Protein AF-A0A090X9Y7-F1 (afdb_monomer_lite)

Structure (mmCIF, N/CA/C/O backbone):
data_AF-A0A090X9Y7-F1
#
_entry.id   AF-A0A090X9Y7-F1
#
loop_
_atom_site.group_PDB
_atom_site.id
_atom_site.type_symbol
_atom_site.label_atom_id
_atom_site.label_alt_id
_atom_site.label_comp_id
_atom_site.label_asym_id
_atom_site.label_entity_id
_atom_site.label_seq_id
_atom_site.pdbx_PDB_ins_code
_atom_site.Cartn_x
_atom_site.Cartn_y
_atom_site.Cartn_z
_atom_site.occupancy
_atom_site.B_iso_or_equiv
_atom_site.auth_seq_id
_atom_site.auth_comp_id
_atom_site.auth_asym_id
_atom_site.auth_atom_id
_atom_site.pdbx_PDB_model_num
ATOM 1 N N . ALA A 1 1 ? -24.636 -4.943 -3.223 1.00 42.34 1 ALA A N 1
ATOM 2 C CA . ALA A 1 1 ? -23.914 -4.926 -1.935 1.00 42.34 1 ALA A CA 1
ATOM 3 C C . ALA A 1 1 ? -24.303 -3.659 -1.182 1.00 42.34 1 ALA A C 1
ATOM 5 O O . ALA A 1 1 ? -24.151 -2.579 -1.742 1.00 42.34 1 ALA A O 1
ATOM 6 N N . ALA A 1 2 ? -24.884 -3.773 0.016 1.00 43.00 2 ALA A N 1
ATOM 7 C CA . ALA A 1 2 ? -25.174 -2.610 0.854 1.00 43.00 2 ALA A CA 1
ATOM 8 C C . ALA A 1 2 ? -23.846 -1.901 1.171 1.00 43.00 2 ALA A C 1
ATOM 10 O O . ALA A 1 2 ? -22.912 -2.525 1.668 1.00 43.00 2 ALA A O 1
ATOM 11 N N . GLY A 1 3 ? -23.743 -0.640 0.747 1.00 51.16 3 GLY A N 1
ATOM 12 C CA . GLY A 1 3 ? -22.491 0.100 0.630 1.00 51.16 3 GLY A CA 1
ATOM 13 C C . GLY A 1 3 ? -21.903 0.481 1.977 1.00 51.16 3 GLY A C 1
ATOM 14 O O . GLY A 1 3 ? -22.167 1.574 2.482 1.00 51.16 3 GLY A O 1
ATOM 15 N N . ASP A 1 4 ? -21.073 -0.396 2.533 1.00 67.19 4 ASP A N 1
ATOM 16 C CA . ASP A 1 4 ? -20.243 -0.023 3.661 1.00 67.19 4 ASP A CA 1
ATOM 17 C C . ASP A 1 4 ? -19.138 0.920 3.169 1.00 67.19 4 ASP A C 1
ATOM 19 O O . ASP A 1 4 ? -18.281 0.558 2.359 1.00 67.19 4 ASP A O 1
ATOM 23 N N . ARG A 1 5 ? -19.223 2.190 3.570 1.00 71.19 5 ARG A N 1
ATOM 24 C CA . ARG A 1 5 ? -18.314 3.220 3.064 1.00 71.19 5 ARG A CA 1
ATOM 25 C C . ARG A 1 5 ? -16.924 3.000 3.669 1.00 71.19 5 ARG A C 1
ATOM 27 O O . ARG A 1 5 ? -16.823 2.799 4.886 1.00 71.19 5 ARG A O 1
ATOM 34 N N . PRO A 1 6 ? -15.854 3.082 2.860 1.00 78.19 6 PRO A N 1
ATOM 35 C CA . PRO A 1 6 ? -14.500 2.996 3.381 1.00 78.19 6 PRO A CA 1
ATOM 36 C C . PRO A 1 6 ? -14.189 4.206 4.274 1.00 78.19 6 PRO A C 1
ATOM 38 O O . PRO A 1 6 ? -14.849 5.248 4.187 1.00 78.19 6 PRO A O 1
ATOM 41 N N . ALA A 1 7 ? -13.158 4.078 5.114 1.00 82.56 7 ALA A N 1
ATOM 42 C CA . ALA A 1 7 ? -12.692 5.155 5.987 1.00 82.56 7 ALA A CA 1
ATOM 43 C C . ALA A 1 7 ? -12.449 6.448 5.192 1.00 82.56 7 ALA A C 1
ATOM 45 O O . ALA A 1 7 ? -11.857 6.415 4.101 1.00 82.56 7 ALA A O 1
ATOM 46 N N . ARG A 1 8 ? -12.882 7.589 5.736 1.00 84.38 8 ARG A N 1
ATOM 47 C CA . ARG A 1 8 ? -12.623 8.886 5.105 1.00 84.38 8 ARG A CA 1
ATOM 48 C C . ARG A 1 8 ? -11.166 9.260 5.363 1.00 84.38 8 ARG A C 1
ATOM 50 O O . ARG A 1 8 ? -10.680 9.122 6.477 1.00 84.38 8 ARG A O 1
ATOM 57 N N . LEU A 1 9 ? -10.494 9.783 4.343 1.00 84.19 9 LEU A N 1
ATOM 58 C CA . LEU A 1 9 ? -9.159 10.341 4.524 1.00 84.19 9 LEU A CA 1
ATOM 59 C C . LEU A 1 9 ? -9.193 11.519 5.518 1.00 84.19 9 LEU A C 1
ATOM 61 O O . LEU A 1 9 ? -10.156 12.300 5.499 1.00 84.19 9 LEU A O 1
ATOM 65 N N . PRO A 1 10 ? -8.172 11.667 6.379 1.00 81.31 10 PRO A N 1
ATOM 66 C CA . PRO A 1 10 ? -8.014 12.848 7.221 1.00 81.31 10 PRO A CA 1
ATOM 67 C C . PRO A 1 10 ? -8.091 14.154 6.413 1.00 81.31 10 PRO A C 1
ATOM 69 O O . PRO A 1 10 ? -7.675 14.224 5.259 1.00 81.31 10 PRO A O 1
ATOM 72 N N . ARG A 1 11 ? -8.618 15.228 7.021 1.00 77.75 11 ARG A N 1
ATOM 73 C CA . ARG A 1 11 ? -8.831 16.514 6.321 1.00 77.75 11 ARG A CA 1
ATOM 74 C C . ARG A 1 11 ? -7.543 17.141 5.772 1.00 77.75 11 ARG A C 1
ATOM 76 O O . ARG A 1 11 ? -7.612 17.845 4.774 1.00 77.75 11 ARG A O 1
ATOM 83 N N . ASN A 1 12 ? -6.405 16.864 6.405 1.00 83.31 12 ASN A N 1
ATOM 84 C CA . ASN A 1 12 ? -5.102 17.439 6.057 1.00 83.31 12 ASN A CA 1
ATOM 85 C C . ASN A 1 12 ? -4.233 16.479 5.229 1.00 83.31 12 ASN A C 1
ATOM 87 O O . ASN A 1 12 ? -3.028 16.677 5.115 1.00 83.31 12 ASN A O 1
ATOM 91 N N . THR A 1 13 ? -4.821 15.417 4.675 1.00 85.75 13 THR A N 1
ATOM 92 C CA . THR A 1 13 ? -4.103 14.497 3.794 1.00 85.75 13 THR A CA 1
ATOM 93 C C . THR A 1 13 ? -3.724 15.203 2.493 1.00 85.75 13 THR A C 1
ATOM 95 O O . THR A 1 13 ? -4.564 15.849 1.861 1.00 85.75 13 THR A O 1
ATOM 98 N N . SER A 1 14 ? -2.461 15.074 2.078 1.00 89.25 14 SER A N 1
ATOM 99 C CA . SER A 1 14 ? -1.999 15.651 0.816 1.00 89.25 14 SER A CA 1
ATOM 100 C C . SER A 1 14 ? -2.771 15.057 -0.369 1.00 89.25 14 SER A C 1
ATOM 102 O O . SER A 1 14 ? -3.250 13.919 -0.331 1.00 89.25 14 SER A O 1
ATOM 104 N N . ARG A 1 15 ? -2.882 15.821 -1.463 1.00 89.44 15 ARG A N 1
ATOM 105 C CA . ARG A 1 15 ? -3.552 15.346 -2.687 1.00 89.44 15 ARG A CA 1
ATOM 106 C C . ARG A 1 15 ? -2.927 14.056 -3.221 1.00 89.44 15 ARG A C 1
ATOM 108 O O . ARG A 1 15 ? -3.650 13.205 -3.729 1.00 89.44 15 ARG A O 1
ATOM 115 N N . GLN A 1 16 ? -1.611 13.913 -3.078 1.00 89.31 16 GLN A N 1
ATOM 116 C CA . GLN A 1 16 ? -0.870 12.741 -3.530 1.00 89.31 16 GLN A CA 1
ATOM 117 C C . GLN A 1 16 ? -1.257 11.489 -2.742 1.00 89.31 16 GLN A C 1
ATOM 119 O O . GLN A 1 16 ? -1.681 10.507 -3.343 1.00 89.31 16 GLN A O 1
ATOM 124 N N . VAL A 1 17 ? -1.236 11.561 -1.408 1.00 91.69 17 VAL A N 1
ATOM 125 C CA . VAL A 1 17 ? -1.663 10.454 -0.536 1.00 91.69 17 VAL A CA 1
ATOM 126 C C . VAL A 1 17 ? -3.116 10.070 -0.823 1.00 91.69 17 VAL A C 1
ATOM 128 O O . VAL A 1 17 ? -3.452 8.892 -0.933 1.00 91.69 17 VAL A O 1
ATOM 131 N N . ALA A 1 18 ? -3.990 11.065 -1.003 1.00 92.00 18 ALA A N 1
ATOM 132 C CA . ALA A 1 18 ? -5.389 10.816 -1.331 1.00 92.00 18 ALA A CA 1
ATOM 133 C C . ALA A 1 18 ? -5.561 10.072 -2.665 1.00 92.00 18 ALA A C 1
ATOM 135 O O . ALA A 1 18 ? -6.408 9.182 -2.766 1.00 92.00 18 ALA A O 1
ATOM 136 N N . ALA A 1 19 ? -4.753 10.412 -3.673 1.00 92.56 19 ALA A N 1
ATOM 137 C CA . ALA A 1 19 ? -4.771 9.755 -4.972 1.00 92.56 19 ALA A CA 1
ATOM 138 C C . ALA A 1 19 ? -4.291 8.298 -4.888 1.00 92.56 19 ALA A C 1
ATOM 140 O O . ALA A 1 19 ? -4.939 7.425 -5.463 1.00 92.56 19 ALA A O 1
ATOM 141 N N . VAL A 1 20 ? -3.222 8.027 -4.133 1.00 93.62 20 VAL A N 1
ATOM 142 C CA . VAL A 1 20 ? -2.691 6.669 -3.917 1.00 93.62 20 VAL A CA 1
ATOM 143 C C . VAL A 1 20 ? -3.737 5.796 -3.235 1.00 93.62 20 VAL A C 1
ATOM 145 O O . VAL A 1 20 ? -4.124 4.761 -3.770 1.00 93.62 20 VAL A O 1
ATOM 148 N N . VAL A 1 21 ? -4.299 6.253 -2.110 1.00 92.31 21 VAL A N 1
ATOM 149 C CA . VAL A 1 21 ? -5.344 5.500 -1.396 1.00 92.31 21 VAL A CA 1
ATOM 150 C C . VAL A 1 21 ? -6.557 5.255 -2.289 1.00 92.31 21 VAL A C 1
ATOM 152 O O . VAL A 1 21 ? -7.153 4.178 -2.245 1.00 92.31 21 VAL A O 1
ATOM 155 N N . HIS A 1 22 ? -6.940 6.236 -3.107 1.00 91.88 22 HIS A N 1
ATOM 156 C CA . HIS A 1 22 ? -8.031 6.063 -4.057 1.00 91.88 22 HIS A CA 1
ATOM 157 C C . HIS A 1 22 ? -7.718 4.984 -5.101 1.00 91.88 22 HIS A C 1
ATOM 159 O O . HIS A 1 22 ? -8.538 4.084 -5.296 1.00 91.88 22 HIS A O 1
ATOM 165 N N . ARG A 1 23 ? -6.542 5.039 -5.738 1.00 94.25 23 ARG A N 1
ATOM 166 C CA . ARG A 1 23 ? -6.095 4.044 -6.722 1.00 94.25 23 ARG A CA 1
ATOM 167 C C . ARG A 1 23 ? -6.045 2.641 -6.128 1.00 94.25 23 ARG A C 1
ATOM 169 O O . ARG A 1 23 ? -6.653 1.729 -6.679 1.00 94.25 23 ARG A O 1
ATOM 176 N N . VAL A 1 24 ? -5.407 2.489 -4.972 1.00 92.94 24 VAL A N 1
ATOM 177 C CA . VAL A 1 24 ? -5.320 1.224 -4.236 1.00 92.94 24 VAL A CA 1
ATOM 178 C C . VAL A 1 24 ? -6.721 0.668 -3.954 1.00 92.94 24 VAL A C 1
ATOM 180 O O . VAL A 1 24 ? -7.035 -0.448 -4.357 1.00 92.94 24 VAL A O 1
ATOM 183 N N . ARG A 1 25 ? -7.631 1.473 -3.389 1.00 91.12 25 ARG A N 1
ATOM 184 C CA . ARG A 1 25 ? -9.018 1.051 -3.101 1.00 91.12 25 ARG A CA 1
ATOM 185 C C . ARG A 1 25 ? -9.855 0.704 -4.325 1.00 91.12 25 ARG A C 1
ATOM 187 O O . ARG A 1 25 ? -10.916 0.105 -4.160 1.00 91.12 25 ARG A O 1
ATOM 194 N N . THR A 1 26 ? -9.469 1.151 -5.512 1.00 89.81 26 THR A N 1
ATOM 195 C CA . THR A 1 26 ? -10.227 0.938 -6.755 1.00 89.81 26 THR A CA 1
ATOM 196 C C . THR A 1 26 ? -9.594 -0.116 -7.658 1.00 89.81 26 THR A C 1
ATOM 198 O O . THR A 1 26 ? -10.124 -0.367 -8.734 1.00 89.81 26 THR A O 1
ATOM 201 N N . GLY A 1 27 ? -8.493 -0.751 -7.232 1.00 88.00 27 GLY A N 1
ATOM 202 C CA . GLY A 1 27 ? -7.745 -1.693 -8.071 1.00 88.00 27 GLY A CA 1
ATOM 203 C C . GLY A 1 27 ? -6.997 -1.012 -9.225 1.00 88.00 27 GLY A C 1
ATOM 204 O O . GLY A 1 27 ? -6.616 -1.657 -10.197 1.00 88.00 27 GLY A O 1
ATOM 205 N N . CYS A 1 28 ? -6.793 0.302 -9.130 1.00 91.88 28 CYS A N 1
ATOM 206 C CA . CYS A 1 28 ? -6.125 1.130 -10.132 1.00 91.88 28 CYS A CA 1
ATOM 207 C C . CYS A 1 28 ? -4.727 1.584 -9.690 1.00 91.88 28 CYS A C 1
ATOM 209 O O . CYS A 1 28 ? -4.192 2.520 -10.283 1.00 91.88 28 CYS A O 1
ATOM 211 N N . ALA A 1 29 ? -4.155 0.968 -8.650 1.00 94.56 29 ALA A N 1
ATOM 212 C CA . ALA A 1 29 ? -2.780 1.222 -8.221 1.00 94.56 29 ALA A CA 1
ATOM 213 C C . ALA A 1 29 ? -1.800 0.974 -9.372 1.00 94.56 29 ALA A C 1
ATOM 215 O O . ALA A 1 29 ? -1.949 0.011 -10.131 1.00 94.56 29 ALA A O 1
ATOM 216 N N . LEU A 1 30 ? -0.814 1.855 -9.508 1.00 94.25 30 LEU A N 1
ATOM 217 C CA . LEU A 1 30 ? 0.204 1.804 -10.554 1.00 94.25 30 LEU A CA 1
ATOM 218 C C . LEU A 1 30 ? 1.339 0.849 -10.167 1.00 94.25 30 LEU A C 1
ATOM 220 O O . LEU A 1 30 ? 2.507 1.207 -10.215 1.0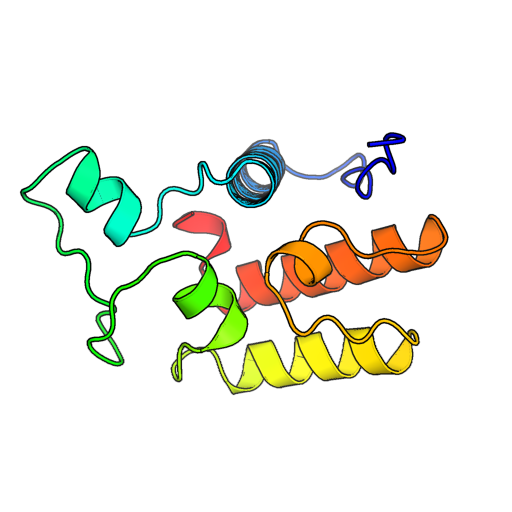0 94.25 30 LEU A O 1
ATOM 224 N N . THR A 1 31 ? 0.991 -0.381 -9.784 1.00 95.88 31 THR A N 1
ATOM 225 C CA . THR A 1 31 ? 1.990 -1.412 -9.471 1.00 95.88 31 THR A CA 1
ATOM 226 C C . THR A 1 31 ? 2.825 -1.747 -10.716 1.00 95.88 31 THR A C 1
ATOM 228 O O . THR A 1 31 ? 2.323 -1.564 -11.833 1.00 95.88 31 THR A O 1
ATOM 231 N N . PRO A 1 32 ? 4.045 -2.300 -10.580 1.00 95.81 32 PRO A N 1
ATOM 232 C CA . PRO A 1 32 ? 4.847 -2.711 -11.736 1.00 95.81 32 PRO A CA 1
ATOM 233 C C . PRO A 1 32 ? 4.083 -3.636 -12.691 1.00 95.81 32 PRO A C 1
ATOM 235 O O . PRO A 1 32 ? 4.048 -3.392 -13.895 1.00 95.81 32 PRO A O 1
ATOM 238 N N . THR A 1 33 ? 3.327 -4.608 -12.167 1.00 95.81 33 THR A N 1
ATOM 239 C CA . THR A 1 33 ? 2.437 -5.446 -12.990 1.00 95.81 33 THR A CA 1
ATOM 240 C C . THR A 1 33 ? 1.388 -4.628 -13.762 1.00 95.81 33 THR A C 1
ATOM 242 O O . THR A 1 33 ? 1.168 -4.852 -14.954 1.00 95.81 33 THR A O 1
ATOM 245 N N . ARG A 1 34 ? 0.727 -3.649 -13.122 1.00 95.00 34 ARG A N 1
ATOM 246 C CA . ARG A 1 34 ? -0.252 -2.776 -13.796 1.00 95.00 34 ARG A CA 1
ATOM 247 C C . ARG A 1 34 ? 0.421 -1.934 -14.878 1.00 95.00 34 ARG A C 1
ATOM 249 O O . ARG A 1 34 ? -0.130 -1.800 -15.971 1.00 95.00 34 ARG A O 1
ATOM 256 N N . LEU A 1 35 ? 1.590 -1.373 -14.581 1.00 95.69 35 LEU A N 1
ATOM 257 C CA . LEU A 1 35 ? 2.369 -0.584 -15.527 1.00 95.69 35 LEU A CA 1
ATOM 258 C C . LEU A 1 35 ? 2.809 -1.430 -16.720 1.00 95.69 35 LEU A C 1
ATOM 260 O O . LEU A 1 35 ? 2.596 -0.982 -17.838 1.00 95.69 35 LEU A O 1
ATOM 264 N N . HIS A 1 36 ? 3.274 -2.664 -16.512 1.00 95.94 36 HIS A N 1
ATOM 265 C CA . HIS A 1 36 ? 3.608 -3.606 -17.584 1.00 95.94 36 HIS A CA 1
ATOM 266 C C . HIS A 1 36 ? 2.426 -3.860 -18.535 1.00 95.94 36 HIS A C 1
ATOM 268 O O . HIS A 1 36 ? 2.575 -3.897 -19.758 1.00 95.94 36 HIS A O 1
ATOM 274 N N . HIS A 1 37 ? 1.212 -3.993 -17.990 1.00 93.88 37 HIS A N 1
ATOM 275 C CA . HIS A 1 37 ? 0.009 -4.142 -18.810 1.00 93.88 37 HIS A CA 1
ATOM 276 C C . HIS A 1 37 ? -0.318 -2.895 -19.644 1.00 93.88 37 HIS A C 1
ATOM 278 O O . HIS A 1 37 ? -0.880 -3.027 -20.731 1.00 93.88 37 HIS A O 1
ATOM 284 N N . LEU A 1 38 ? 0.018 -1.697 -19.155 1.00 93.94 38 LEU A N 1
ATOM 285 C CA . LEU A 1 38 ? -0.162 -0.437 -19.884 1.00 93.94 38 LEU A CA 1
ATOM 286 C C . LEU A 1 38 ? 0.994 -0.150 -20.857 1.00 93.94 38 LEU A C 1
ATOM 288 O O . LEU A 1 38 ? 0.787 0.489 -21.887 1.00 93.94 38 LEU A O 1
ATOM 292 N N . ARG A 1 39 ? 2.204 -0.586 -20.506 1.00 94.31 39 ARG A N 1
ATOM 293 C CA . ARG A 1 39 ? 3.490 -0.291 -21.140 1.00 94.31 39 ARG A CA 1
ATOM 294 C C . ARG A 1 39 ? 4.390 -1.521 -21.011 1.00 94.31 39 ARG A C 1
ATOM 296 O O . ARG A 1 39 ? 4.970 -1.769 -19.960 1.00 94.31 39 ARG A O 1
ATOM 303 N N . ARG A 1 40 ? 4.467 -2.313 -22.083 1.00 91.88 40 ARG A N 1
ATOM 304 C CA . ARG A 1 40 ? 5.133 -3.633 -22.108 1.00 91.88 40 ARG A CA 1
ATOM 305 C C . ARG A 1 40 ? 6.642 -3.588 -21.826 1.00 91.88 40 ARG A C 1
ATOM 307 O O . ARG A 1 40 ? 7.223 -4.639 -21.585 1.00 91.88 40 ARG A O 1
ATOM 314 N N . ASP A 1 41 ? 7.256 -2.412 -21.897 1.00 94.25 41 ASP A N 1
ATOM 315 C CA . ASP A 1 41 ? 8.667 -2.137 -21.611 1.00 94.25 41 ASP A CA 1
ATOM 316 C C . ASP A 1 41 ? 8.984 -2.026 -20.111 1.00 94.25 41 ASP A C 1
ATOM 318 O O . ASP A 1 41 ? 10.151 -2.076 -19.736 1.00 94.25 41 ASP A O 1
ATOM 322 N N . VAL A 1 42 ? 7.967 -1.904 -19.252 1.00 94.69 42 VAL A N 1
ATOM 323 C CA . VAL A 1 42 ? 8.140 -1.908 -17.793 1.00 94.69 42 VAL A CA 1
ATOM 324 C C . VAL A 1 42 ? 8.251 -3.345 -17.287 1.00 94.69 42 VAL A C 1
ATOM 326 O O . VAL A 1 42 ? 7.433 -4.189 -17.654 1.00 94.69 42 VAL A O 1
ATOM 329 N N . ASP A 1 43 ? 9.226 -3.618 -16.424 1.00 95.31 43 ASP A N 1
ATOM 330 C CA . ASP A 1 43 ? 9.382 -4.914 -15.763 1.00 95.31 43 ASP A CA 1
ATOM 331 C C . ASP A 1 43 ? 8.242 -5.145 -14.737 1.00 95.31 43 ASP A C 1
ATOM 333 O O . ASP A 1 43 ? 8.017 -4.287 -13.879 1.00 95.31 43 ASP A O 1
ATOM 337 N N . PRO A 1 44 ? 7.460 -6.244 -14.826 1.00 96.38 44 PRO A N 1
ATOM 338 C CA . PRO A 1 44 ? 6.383 -6.527 -13.878 1.00 96.38 44 PRO A CA 1
ATOM 339 C C . PRO A 1 44 ? 6.852 -7.127 -12.543 1.00 96.38 44 PRO A C 1
ATOM 341 O O . PRO A 1 44 ? 6.004 -7.293 -11.655 1.00 96.38 44 PRO A O 1
ATOM 344 N N . TYR A 1 45 ? 8.124 -7.507 -12.410 1.00 96.50 45 TYR A N 1
ATOM 345 C CA . TYR A 1 45 ? 8.654 -8.227 -11.254 1.00 96.50 45 TYR A CA 1
ATOM 346 C C . TYR A 1 45 ? 9.107 -7.286 -10.126 1.00 96.50 45 TYR A C 1
ATOM 348 O O . TYR A 1 45 ? 9.474 -6.133 -10.344 1.00 96.50 45 TYR A O 1
ATOM 356 N N . CYS A 1 46 ? 9.053 -7.779 -8.890 1.00 94.44 46 CYS A N 1
ATOM 357 C CA . CYS A 1 46 ? 9.655 -7.138 -7.729 1.00 94.44 46 CYS A CA 1
ATOM 358 C C . CYS A 1 46 ? 11.180 -7.256 -7.824 1.00 94.44 46 CYS A C 1
ATOM 360 O O . CYS A 1 46 ? 11.704 -8.355 -7.996 1.00 94.44 46 CYS A O 1
ATOM 362 N N . GLU A 1 47 ? 11.891 -6.142 -7.655 1.00 90.44 47 GLU A N 1
ATOM 363 C CA . GLU A 1 47 ? 13.357 -6.109 -7.731 1.00 90.44 47 GLU A CA 1
ATOM 364 C C . GLU A 1 47 ? 14.030 -6.914 -6.607 1.00 90.44 47 GLU A C 1
ATOM 366 O O . GLU A 1 47 ? 15.138 -7.417 -6.788 1.00 90.44 47 GLU A O 1
ATOM 371 N N . THR A 1 48 ? 13.353 -7.071 -5.467 1.00 90.69 48 THR A N 1
ATOM 372 C CA . THR A 1 48 ? 13.916 -7.715 -4.275 1.00 90.69 48 THR A CA 1
ATOM 373 C C . THR A 1 48 ? 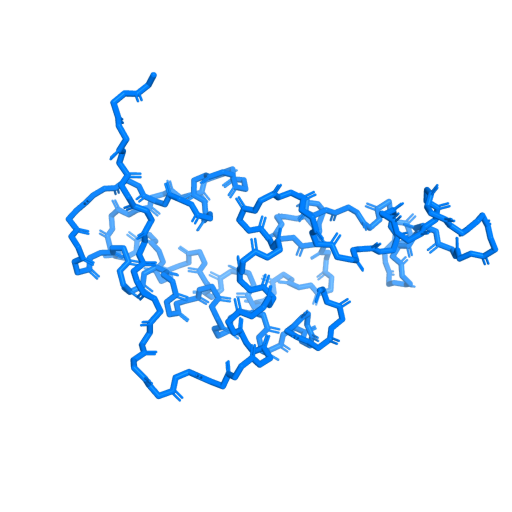13.693 -9.225 -4.258 1.00 90.69 48 THR A C 1
ATOM 375 O O . THR A 1 48 ? 14.637 -9.981 -4.048 1.00 90.69 48 THR A O 1
ATOM 378 N N . CYS A 1 49 ? 12.458 -9.685 -4.485 1.00 93.94 49 CYS A N 1
ATOM 379 C CA . CYS A 1 49 ? 12.111 -11.110 -4.387 1.00 93.94 49 CYS A CA 1
ATOM 380 C C . CYS A 1 49 ? 11.836 -11.793 -5.738 1.00 93.94 49 CYS A C 1
ATOM 382 O O . CYS A 1 49 ? 11.691 -13.010 -5.784 1.00 93.94 49 CYS A O 1
ATOM 384 N N . GLY A 1 50 ? 11.761 -11.043 -6.845 1.00 94.31 50 GLY A N 1
ATOM 385 C CA . GLY A 1 50 ? 11.556 -11.601 -8.186 1.00 94.31 50 GLY A CA 1
ATOM 386 C C . GLY A 1 50 ? 10.141 -12.113 -8.482 1.00 94.31 50 GLY A C 1
ATOM 387 O O . GLY A 1 50 ? 9.916 -12.683 -9.546 1.00 94.31 50 GLY A O 1
ATOM 388 N N . GLU A 1 51 ? 9.179 -11.913 -7.581 1.00 96.44 51 GLU A N 1
ATOM 389 C CA . GLU A 1 51 ? 7.766 -12.253 -7.791 1.00 96.44 51 GLU A CA 1
ATOM 390 C C . GLU A 1 51 ? 7.019 -11.171 -8.583 1.00 96.44 51 GLU A C 1
ATOM 392 O O . GLU A 1 51 ? 7.463 -10.028 -8.684 1.00 96.44 51 GLU A O 1
ATOM 397 N N . TRP A 1 52 ? 5.849 -11.495 -9.142 1.00 95.38 52 TRP A N 1
ATOM 398 C CA . TRP A 1 52 ? 5.017 -10.494 -9.824 1.00 95.38 52 TRP A CA 1
ATOM 399 C C . TRP A 1 52 ? 4.535 -9.418 -8.844 1.00 95.38 52 TRP A C 1
ATOM 401 O O . TRP A 1 52 ? 3.713 -9.685 -7.964 1.00 95.38 52 TRP A O 1
ATOM 411 N N . ALA A 1 53 ? 4.974 -8.174 -9.049 1.00 95.38 53 ALA A N 1
ATOM 412 C CA . ALA A 1 53 ? 4.659 -7.040 -8.186 1.00 95.38 53 ALA A CA 1
ATOM 413 C C . ALA A 1 53 ? 3.254 -6.476 -8.469 1.00 95.38 53 ALA A C 1
ATOM 415 O O . ALA A 1 53 ? 3.057 -5.361 -8.972 1.00 95.38 53 ALA A O 1
ATOM 416 N N . ASN A 1 54 ? 2.242 -7.283 -8.157 1.00 95.50 54 ASN A N 1
ATOM 417 C CA . ASN A 1 54 ? 0.846 -6.873 -8.089 1.00 95.50 54 ASN A CA 1
ATOM 418 C C . ASN A 1 54 ? 0.502 -6.355 -6.679 1.00 95.50 54 ASN A C 1
ATOM 420 O O . ASN A 1 54 ? 1.322 -6.391 -5.764 1.00 95.50 54 ASN A O 1
ATOM 424 N N . LEU A 1 55 ? -0.714 -5.839 -6.500 1.00 95.00 55 LEU A N 1
ATOM 425 C CA . LEU A 1 55 ? -1.098 -5.211 -5.236 1.00 95.00 55 LEU A CA 1
ATOM 426 C C . LEU A 1 55 ? -1.144 -6.209 -4.067 1.00 95.00 55 LEU A C 1
ATOM 428 O O . LEU A 1 55 ? -0.731 -5.858 -2.968 1.00 95.00 55 LEU A O 1
ATOM 432 N N . ASP A 1 56 ? -1.605 -7.438 -4.304 1.00 94.94 56 ASP A N 1
ATOM 433 C CA . ASP A 1 56 ? -1.654 -8.477 -3.270 1.00 94.94 56 ASP A CA 1
ATOM 434 C C . ASP A 1 56 ? -0.243 -8.863 -2.829 1.00 94.94 56 ASP A C 1
ATOM 436 O O . ASP A 1 56 ? 0.025 -8.954 -1.634 1.00 94.94 56 ASP A O 1
ATOM 440 N N . HIS A 1 57 ? 0.679 -9.007 -3.782 1.00 95.75 57 HIS A N 1
ATOM 441 C CA . HIS A 1 57 ? 2.080 -9.261 -3.489 1.00 95.75 57 HIS A CA 1
ATOM 442 C C . HIS A 1 57 ? 2.673 -8.147 -2.617 1.00 95.75 57 HIS A C 1
ATOM 444 O O . HIS A 1 57 ? 3.155 -8.418 -1.519 1.00 95.75 57 HIS A O 1
ATOM 450 N N . LEU A 1 58 ? 2.561 -6.888 -3.051 1.00 95.25 58 LEU A N 1
ATOM 451 C CA . LEU A 1 58 ? 3.148 -5.746 -2.341 1.00 95.25 58 LEU A CA 1
ATOM 452 C C . LEU A 1 58 ? 2.560 -5.546 -0.936 1.00 95.25 58 LEU A C 1
ATOM 454 O O . LEU A 1 58 ? 3.280 -5.161 -0.020 1.00 95.25 58 LEU A O 1
ATOM 458 N N . LEU A 1 59 ? 1.263 -5.801 -0.742 1.00 94.94 59 LEU A N 1
ATOM 459 C CA . LEU A 1 59 ? 0.611 -5.576 0.550 1.00 94.94 59 LEU A CA 1
ATOM 460 C C . LEU A 1 59 ? 0.684 -6.780 1.498 1.00 94.94 59 LEU A C 1
ATOM 462 O O . LEU A 1 59 ? 0.646 -6.577 2.712 1.00 94.94 59 LEU A O 1
ATOM 466 N N . LEU A 1 60 ? 0.741 -8.012 0.979 1.00 94.88 60 LEU A N 1
ATOM 467 C CA . LEU A 1 60 ? 0.545 -9.224 1.785 1.00 94.88 60 LEU A CA 1
ATOM 468 C C . LEU A 1 60 ? 1.704 -10.226 1.755 1.00 94.88 60 LEU A C 1
ATOM 470 O O . LEU A 1 60 ? 1.797 -11.022 2.689 1.00 94.88 60 LEU A O 1
ATOM 474 N N . ALA A 1 61 ? 2.559 -10.215 0.728 1.00 95.00 61 ALA A N 1
ATOM 475 C CA . ALA A 1 61 ? 3.511 -11.308 0.493 1.00 95.00 61 ALA A CA 1
ATOM 476 C C . ALA A 1 61 ? 4.970 -10.882 0.276 1.00 95.00 61 ALA A C 1
ATOM 478 O O . ALA A 1 61 ? 5.849 -11.719 0.431 1.00 95.00 61 ALA A O 1
ATOM 479 N N . CYS A 1 62 ? 5.242 -9.628 -0.092 1.00 96.25 62 CYS A N 1
ATOM 480 C CA . CYS A 1 62 ? 6.595 -9.173 -0.407 1.00 96.25 62 CYS A CA 1
ATOM 481 C C . CYS A 1 62 ? 7.518 -9.252 0.819 1.00 96.25 62 CYS A C 1
ATOM 483 O O . CYS A 1 62 ? 7.269 -8.566 1.816 1.00 96.25 62 CYS A O 1
ATOM 485 N N . GLU A 1 63 ? 8.592 -10.041 0.709 1.00 95.31 63 GLU A N 1
ATOM 486 C CA . GLU A 1 63 ? 9.587 -10.263 1.774 1.00 95.31 63 GLU A CA 1
ATOM 487 C C . GLU A 1 63 ? 10.292 -8.968 2.200 1.00 95.31 63 GLU A C 1
ATOM 489 O O . GLU A 1 63 ? 10.578 -8.753 3.375 1.00 95.31 63 GLU A O 1
ATOM 494 N N . GLU A 1 64 ? 10.493 -8.045 1.254 1.00 94.62 64 GLU A N 1
ATOM 495 C CA . GLU A 1 64 ? 11.063 -6.716 1.514 1.00 94.62 64 GLU A CA 1
ATOM 496 C C . GLU A 1 64 ? 10.252 -5.920 2.549 1.00 94.62 64 GLU A C 1
ATOM 498 O O . GLU A 1 64 ? 10.766 -5.023 3.214 1.00 94.62 64 GLU A O 1
ATOM 503 N N . HIS A 1 65 ? 8.961 -6.222 2.676 1.00 95.62 65 HIS A N 1
ATOM 504 C CA . HIS A 1 65 ? 8.032 -5.477 3.514 1.00 95.62 65 HIS A CA 1
ATOM 505 C C . HIS A 1 65 ? 7.599 -6.261 4.757 1.00 95.62 65 HIS A C 1
ATOM 507 O O . HIS A 1 65 ? 6.617 -5.874 5.388 1.00 95.62 65 HIS A O 1
ATOM 513 N N . ASP A 1 66 ? 8.277 -7.358 5.106 1.00 95.19 66 ASP A N 1
ATOM 514 C CA . ASP A 1 66 ? 7.885 -8.256 6.202 1.00 95.19 66 ASP A CA 1
ATOM 515 C C . ASP A 1 66 ? 7.768 -7.543 7.545 1.00 95.19 66 ASP A C 1
ATOM 517 O O . ASP A 1 66 ? 6.723 -7.632 8.193 1.00 95.19 66 ASP A O 1
ATOM 521 N N . ASP A 1 67 ? 8.786 -6.775 7.930 1.00 96.12 67 ASP A N 1
ATOM 522 C CA . ASP A 1 67 ? 8.813 -6.083 9.220 1.00 96.12 67 ASP A CA 1
ATOM 523 C C . ASP A 1 67 ? 7.705 -5.023 9.320 1.00 96.12 67 ASP A C 1
ATOM 525 O O . ASP A 1 67 ? 6.918 -5.007 10.274 1.00 96.12 67 ASP A O 1
ATOM 529 N N . ALA A 1 68 ? 7.581 -4.171 8.296 1.00 96.81 68 ALA A N 1
ATOM 530 C CA . ALA A 1 68 ? 6.539 -3.146 8.230 1.00 96.81 68 ALA A CA 1
ATOM 531 C C . ALA A 1 68 ? 5.135 -3.777 8.193 1.00 96.81 68 ALA A C 1
ATOM 533 O O . ALA A 1 68 ? 4.199 -3.310 8.853 1.00 96.81 68 ALA A O 1
ATOM 534 N N . ARG A 1 69 ? 4.975 -4.883 7.456 1.00 96.56 69 ARG A N 1
ATOM 535 C CA . ARG A 1 69 ? 3.713 -5.622 7.371 1.00 96.56 69 ARG A CA 1
ATOM 536 C C . ARG A 1 69 ? 3.365 -6.263 8.706 1.00 96.56 69 ARG A C 1
ATOM 538 O O . ARG A 1 69 ? 2.217 -6.155 9.130 1.00 96.56 69 ARG A O 1
ATOM 545 N N . ALA A 1 70 ? 4.323 -6.870 9.401 1.00 95.69 70 ALA A N 1
ATOM 546 C CA . ALA A 1 70 ? 4.115 -7.436 10.729 1.00 95.69 70 ALA A CA 1
ATOM 547 C C . ALA A 1 70 ? 3.660 -6.361 11.730 1.00 95.69 70 ALA A C 1
ATOM 549 O O . ALA A 1 70 ? 2.687 -6.576 12.457 1.00 95.69 70 ALA A O 1
ATOM 550 N N . ALA A 1 71 ? 4.280 -5.176 11.714 1.00 96.00 71 ALA A N 1
ATOM 551 C CA . ALA A 1 71 ? 3.884 -4.045 12.557 1.00 96.00 71 ALA A CA 1
ATOM 552 C C . ALA A 1 71 ? 2.459 -3.542 12.246 1.00 96.00 71 ALA A C 1
ATOM 554 O O . ALA A 1 71 ? 1.648 -3.312 13.158 1.00 96.00 71 ALA A O 1
ATOM 555 N N . MET A 1 72 ? 2.116 -3.423 10.960 1.00 96.12 72 MET A N 1
ATOM 556 C CA . MET A 1 72 ? 0.765 -3.072 10.515 1.00 96.12 72 MET A CA 1
ATOM 557 C C . MET A 1 72 ? -0.261 -4.119 10.970 1.00 96.12 72 MET A C 1
ATOM 559 O O . MET A 1 72 ? -1.285 -3.770 11.562 1.00 96.12 72 MET A O 1
ATOM 563 N N . MET A 1 73 ? 0.016 -5.402 10.741 1.00 95.00 73 MET A N 1
ATOM 564 C CA . MET A 1 73 ? -0.881 -6.511 11.074 1.00 95.00 73 MET A CA 1
ATOM 565 C C . MET A 1 73 ? -1.076 -6.650 12.586 1.00 95.00 73 MET A C 1
ATOM 567 O O . MET A 1 73 ? -2.204 -6.844 13.038 1.00 95.00 73 MET A O 1
ATOM 571 N N . ALA A 1 74 ? -0.024 -6.457 13.385 1.00 93.94 74 ALA A N 1
ATOM 572 C CA . ALA A 1 74 ? -0.120 -6.406 14.842 1.00 93.94 74 ALA A CA 1
ATOM 573 C C . ALA A 1 74 ? -1.025 -5.254 15.312 1.00 93.94 74 ALA A C 1
ATOM 575 O O . ALA A 1 74 ? -1.878 -5.445 16.184 1.00 93.94 74 ALA A O 1
ATOM 576 N N . SER A 1 75 ? -0.904 -4.077 14.689 1.00 93.25 75 SER A N 1
ATOM 577 C CA . SER A 1 75 ? -1.771 -2.928 14.976 1.00 93.25 75 SER A CA 1
ATOM 578 C C . SER A 1 75 ? -3.237 -3.229 14.652 1.00 93.25 75 SER A C 1
ATOM 580 O O . SER A 1 75 ? -4.124 -2.940 15.456 1.00 93.25 75 SER A O 1
ATOM 582 N N . LEU A 1 76 ? -3.505 -3.851 13.499 1.00 92.25 76 LEU A N 1
ATOM 583 C CA . LEU A 1 76 ? -4.850 -4.267 13.087 1.00 92.25 76 LEU A CA 1
ATOM 584 C C . LEU A 1 76 ? -5.443 -5.329 14.027 1.00 92.25 76 LEU A C 1
ATOM 586 O O . LEU A 1 76 ? -6.592 -5.202 14.467 1.00 92.25 76 LEU A O 1
ATOM 590 N N . ALA A 1 77 ? -4.646 -6.327 14.409 1.00 92.06 77 ALA A N 1
ATOM 591 C CA . ALA A 1 77 ? -5.040 -7.375 15.344 1.00 92.06 77 ALA A CA 1
ATOM 592 C C . ALA A 1 77 ? -5.397 -6.810 16.729 1.00 92.06 77 ALA A C 1
ATOM 594 O O . ALA A 1 77 ? -6.434 -7.175 17.285 1.00 92.06 77 ALA A O 1
ATOM 595 N N . ALA A 1 78 ? -4.621 -5.852 17.249 1.00 91.44 78 ALA A N 1
ATOM 596 C CA . ALA A 1 78 ? -4.902 -5.183 18.524 1.00 91.44 78 ALA A CA 1
ATOM 597 C C . ALA A 1 78 ? -6.247 -4.424 18.536 1.00 91.44 78 ALA A C 1
ATOM 599 O O . ALA A 1 78 ? -6.843 -4.216 19.592 1.00 91.44 78 ALA A O 1
ATOM 600 N N . MET A 1 79 ? -6.763 -4.039 17.363 1.00 89.69 79 MET A N 1
ATOM 601 C CA . MET A 1 79 ? -8.076 -3.397 17.201 1.00 89.69 79 MET A CA 1
ATOM 602 C C . MET A 1 79 ? -9.231 -4.398 17.005 1.00 89.69 79 MET A C 1
ATOM 604 O O . MET A 1 79 ? -10.402 -4.001 16.883 1.00 89.69 79 MET A O 1
ATOM 608 N N . GLY A 1 80 ? -8.921 -5.698 16.970 1.00 88.56 80 GLY A N 1
ATOM 609 C CA . GLY A 1 80 ? -9.862 -6.766 16.645 1.00 88.56 80 GLY A CA 1
ATOM 610 C C . GLY A 1 80 ? -10.290 -6.746 15.176 1.00 88.56 80 GLY A C 1
ATOM 611 O O . GLY A 1 80 ? -11.458 -6.999 14.887 1.00 88.56 80 GLY A O 1
ATOM 612 N N . LEU A 1 81 ? -9.377 -6.375 14.270 1.00 85.62 81 LEU A N 1
ATOM 613 C CA . LEU A 1 81 ? -9.585 -6.335 12.820 1.00 85.62 81 LEU A CA 1
ATOM 614 C C . LEU A 1 81 ? -8.583 -7.267 12.119 1.00 85.62 81 LEU A C 1
ATOM 616 O O . LEU A 1 81 ? -7.606 -6.781 11.551 1.00 85.62 81 LEU A O 1
ATOM 620 N N . PRO A 1 82 ? -8.773 -8.596 12.145 1.00 79.50 82 PRO A N 1
ATOM 621 C CA . PRO A 1 82 ? -7.933 -9.479 11.345 1.00 79.50 82 PRO A CA 1
ATOM 622 C C . PRO A 1 82 ? -8.199 -9.191 9.861 1.00 79.50 82 PRO A C 1
ATOM 624 O O . PRO A 1 82 ? -9.301 -9.431 9.372 1.00 79.50 82 PRO A O 1
ATOM 627 N N . CYS A 1 83 ? -7.216 -8.617 9.170 1.00 83.50 83 CYS A N 1
ATOM 628 C CA . CYS A 1 83 ? -7.287 -8.332 7.739 1.00 83.50 83 CYS A CA 1
ATOM 629 C C . CYS A 1 83 ? -6.344 -9.298 7.030 1.00 83.50 83 CYS A C 1
ATOM 631 O O . CYS A 1 83 ? -5.147 -9.049 6.993 1.00 83.50 83 CYS A O 1
ATOM 633 N N . ASN A 1 84 ? -6.863 -10.407 6.508 1.00 84.31 84 ASN A N 1
ATOM 634 C CA . ASN A 1 84 ? -6.043 -11.455 5.886 1.00 84.31 84 ASN A CA 1
ATOM 635 C C . ASN A 1 84 ? -6.020 -11.351 4.358 1.00 84.31 84 ASN A C 1
ATOM 637 O O . ASN A 1 84 ? -5.279 -12.064 3.689 1.00 84.31 84 ASN A O 1
ATOM 641 N N . THR A 1 85 ? -6.861 -10.484 3.803 1.00 90.19 85 THR A N 1
ATOM 642 C CA . THR A 1 85 ? -6.966 -10.239 2.367 1.00 90.19 85 THR A CA 1
ATOM 643 C C . THR A 1 85 ? -6.761 -8.763 2.064 1.00 90.19 85 THR A C 1
ATOM 645 O O . THR A 1 85 ? -7.018 -7.896 2.905 1.00 90.19 85 THR A O 1
ATOM 648 N N . THR A 1 86 ? -6.365 -8.462 0.829 1.00 90.81 86 THR A N 1
ATOM 649 C CA . THR A 1 86 ? -6.193 -7.082 0.369 1.00 90.81 86 THR A CA 1
ATOM 650 C C . THR A 1 86 ? -7.502 -6.319 0.508 1.00 90.81 86 THR A C 1
ATOM 652 O O . THR A 1 86 ? -7.520 -5.208 1.021 1.00 90.81 86 THR A O 1
ATOM 655 N N . GLU A 1 87 ? -8.635 -6.926 0.157 1.00 88.25 87 GLU A N 1
ATOM 656 C CA . GLU A 1 87 ? -9.935 -6.267 0.299 1.00 88.25 87 GLU A CA 1
ATOM 657 C C . GLU A 1 87 ? -10.270 -5.935 1.763 1.00 88.25 87 GLU A C 1
ATOM 659 O O . GLU A 1 87 ? -10.747 -4.834 2.043 1.00 88.25 87 GLU A O 1
ATOM 664 N N . GLU A 1 88 ? -9.977 -6.829 2.712 1.00 88.56 88 GLU A N 1
ATOM 665 C CA . GLU A 1 88 ? -10.166 -6.553 4.144 1.00 88.56 88 GLU A CA 1
ATOM 666 C C . GLU A 1 88 ? -9.240 -5.443 4.646 1.00 88.56 88 GLU A C 1
ATOM 668 O O . GLU A 1 88 ? -9.670 -4.609 5.441 1.00 88.56 88 GLU A O 1
ATOM 673 N N . LEU A 1 89 ? -8.006 -5.381 4.144 1.00 89.38 89 LEU A N 1
ATOM 674 C CA . LEU A 1 89 ? -7.052 -4.325 4.477 1.00 89.38 89 LEU A CA 1
ATOM 675 C C . LEU A 1 89 ? -7.496 -2.957 3.928 1.00 89.38 89 LEU A C 1
ATOM 677 O O . LEU A 1 89 ? -7.405 -1.933 4.607 1.00 89.38 89 LEU A O 1
ATOM 681 N N . LEU A 1 90 ? -8.008 -2.926 2.695 1.00 88.56 90 LEU A N 1
ATOM 682 C CA . LEU A 1 90 ? -8.406 -1.693 2.009 1.00 88.56 90 LEU A CA 1
ATOM 683 C C . LEU A 1 90 ? -9.789 -1.187 2.425 1.00 88.56 90 LEU A C 1
ATOM 685 O O . LEU A 1 90 ? -10.055 0.028 2.384 1.00 88.56 90 LEU A O 1
ATOM 689 N N . ARG A 1 91 ? -10.675 -2.110 2.808 1.00 86.44 91 ARG A N 1
ATOM 690 C CA . ARG A 1 91 ? -12.059 -1.860 3.223 1.00 86.44 91 ARG A CA 1
ATOM 691 C C . ARG A 1 91 ? -12.403 -2.666 4.487 1.00 86.44 91 ARG A C 1
ATOM 693 O O . ARG A 1 91 ? -13.300 -3.512 4.457 1.00 86.44 91 ARG A O 1
ATOM 700 N N . PRO A 1 92 ? -11.748 -2.367 5.624 1.00 85.56 92 PRO A N 1
ATOM 701 C CA . PRO A 1 92 ? -11.978 -3.086 6.869 1.00 85.56 92 PRO A CA 1
ATOM 702 C C . PRO A 1 92 ? -13.413 -2.885 7.350 1.00 85.56 92 PRO A C 1
ATOM 704 O O . PRO A 1 92 ? -13.963 -1.779 7.303 1.00 85.56 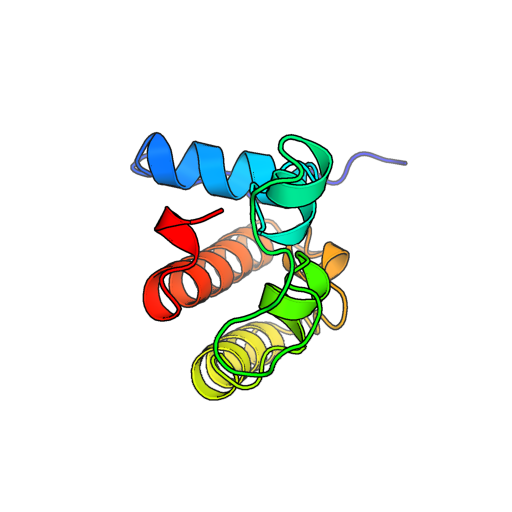92 PRO A O 1
ATOM 707 N N . ARG A 1 93 ? -14.027 -3.967 7.834 1.00 83.06 93 ARG A N 1
ATOM 708 C CA . ARG A 1 93 ? -15.375 -3.941 8.413 1.00 83.06 93 ARG A CA 1
ATOM 709 C C . ARG A 1 93 ? -15.313 -3.446 9.853 1.00 83.06 93 ARG A C 1
ATOM 711 O O . ARG A 1 93 ? -14.392 -3.778 10.587 1.00 83.06 93 ARG A O 1
ATOM 718 N N . GLY A 1 94 ? -16.316 -2.686 10.280 1.00 81.00 94 GLY A N 1
ATOM 719 C CA . GLY A 1 94 ? -16.418 -2.229 11.665 1.00 81.00 94 GLY A CA 1
ATOM 720 C C . GLY A 1 94 ? -16.909 -0.797 11.799 1.00 81.00 94 GLY A C 1
ATOM 721 O O . GLY A 1 94 ? -17.362 -0.173 10.834 1.00 81.00 94 GLY A O 1
ATOM 722 N N . ASP A 1 95 ? -16.823 -0.280 13.023 1.00 86.19 95 ASP A N 1
ATOM 723 C CA . ASP A 1 95 ? -17.174 1.104 13.305 1.00 86.19 95 ASP A CA 1
ATOM 724 C C . ASP A 1 95 ? -16.211 2.089 12.619 1.00 86.19 95 ASP A C 1
ATOM 726 O O . ASP A 1 95 ? -15.124 1.751 12.138 1.00 86.19 95 ASP A O 1
ATOM 730 N N . ARG A 1 96 ? -16.628 3.353 12.567 1.00 85.75 96 ARG A N 1
ATOM 731 C CA . ARG A 1 96 ? -15.848 4.412 11.927 1.00 85.75 96 ARG A CA 1
ATOM 732 C C . ARG A 1 96 ? -14.456 4.582 12.547 1.00 85.75 96 ARG A C 1
ATOM 734 O O . ARG A 1 96 ? -13.508 4.834 11.814 1.00 85.75 96 ARG A O 1
ATOM 741 N N . ARG A 1 97 ? -14.326 4.464 13.870 1.00 87.56 97 ARG A N 1
ATOM 742 C CA . ARG A 1 97 ? -13.057 4.692 14.573 1.00 87.56 97 ARG A CA 1
ATOM 743 C C . ARG A 1 97 ? -12.038 3.621 14.196 1.00 87.56 97 ARG A C 1
ATOM 745 O O . ARG A 1 97 ? -10.905 3.956 13.869 1.00 87.56 97 ARG A O 1
ATOM 752 N N . LYS A 1 98 ? -12.465 2.360 14.184 1.00 88.94 98 LYS A N 1
ATOM 753 C CA . LYS A 1 98 ? -11.686 1.203 13.740 1.00 88.94 98 LYS A CA 1
ATOM 754 C C . LYS A 1 98 ? -11.224 1.354 12.295 1.00 88.94 98 LYS A C 1
ATOM 756 O O . LYS A 1 98 ? -10.048 1.176 12.004 1.00 88.94 98 LYS A O 1
ATOM 761 N N . LYS A 1 99 ? -12.125 1.774 11.406 1.00 89.00 99 LYS A N 1
ATOM 762 C CA . LYS A 1 99 ? -11.806 2.065 10.001 1.00 89.00 99 LYS A CA 1
ATOM 763 C C . LYS A 1 99 ? -10.769 3.177 9.841 1.00 89.00 99 LYS A C 1
ATOM 765 O O . LYS A 1 99 ? -9.842 3.031 9.051 1.00 89.00 99 LYS A O 1
ATOM 770 N N . ASP A 1 100 ? -10.916 4.272 10.584 1.00 89.81 100 ASP A N 1
ATOM 771 C CA . ASP A 1 100 ? -9.982 5.401 10.538 1.00 89.81 100 ASP A CA 1
ATOM 772 C C . ASP A 1 100 ? -8.592 4.988 11.070 1.00 89.81 100 ASP A C 1
ATOM 774 O O . ASP A 1 100 ? -7.571 5.367 10.496 1.00 89.81 100 ASP A O 1
ATOM 778 N N . GLN A 1 101 ? -8.537 4.162 12.120 1.00 90.19 101 GLN A N 1
ATOM 779 C CA . GLN A 1 101 ? -7.278 3.629 12.652 1.00 90.19 101 GLN A CA 1
ATOM 780 C C . GLN A 1 101 ? -6.623 2.605 11.714 1.00 90.19 101 GLN A C 1
ATOM 782 O O . GLN A 1 101 ? -5.414 2.666 11.512 1.00 90.19 101 GLN A O 1
ATOM 787 N N . ALA A 1 102 ? -7.400 1.718 11.091 1.00 91.62 102 ALA A N 1
ATOM 788 C CA . ALA A 1 102 ? -6.893 0.778 10.093 1.00 91.62 102 ALA A CA 1
ATOM 789 C C . ALA A 1 102 ? -6.329 1.503 8.862 1.00 91.62 102 ALA A C 1
ATOM 791 O O . ALA A 1 102 ? -5.242 1.176 8.396 1.00 91.62 102 ALA A O 1
ATOM 792 N N . LEU A 1 103 ? -7.008 2.556 8.388 1.00 91.69 103 LEU A N 1
ATOM 793 C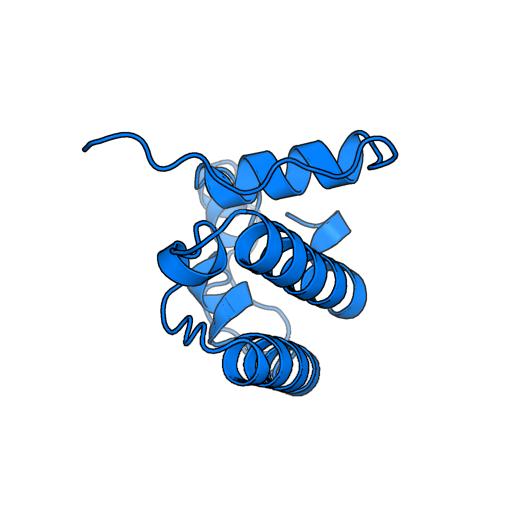 CA . LEU A 1 103 ? -6.472 3.416 7.332 1.00 91.69 103 LEU A CA 1
ATOM 794 C C . LEU A 1 103 ? -5.163 4.090 7.763 1.00 91.69 103 LEU A C 1
ATOM 796 O O . LEU A 1 103 ? -4.251 4.199 6.952 1.00 91.69 103 LEU A O 1
ATOM 800 N N . LYS A 1 104 ? -5.054 4.538 9.019 1.00 92.50 104 LYS A N 1
ATOM 801 C CA . LYS A 1 104 ? -3.805 5.113 9.533 1.00 92.50 104 LYS A CA 1
ATOM 802 C C . LYS A 1 104 ? -2.669 4.084 9.525 1.00 92.50 104 LYS A C 1
ATOM 804 O O . LYS A 1 104 ? -1.589 4.422 9.066 1.00 92.50 104 LYS A O 1
ATOM 809 N N . ALA A 1 105 ? -2.927 2.854 9.972 1.00 94.31 105 ALA A N 1
ATOM 810 C CA . ALA A 1 105 ? -1.940 1.774 9.949 1.00 94.31 105 ALA A CA 1
ATOM 811 C C . ALA A 1 105 ? -1.479 1.449 8.516 1.00 94.31 105 ALA A C 1
ATOM 813 O O . ALA A 1 105 ? -0.281 1.356 8.271 1.00 94.31 105 ALA A O 1
ATOM 814 N N . LEU A 1 106 ? -2.413 1.377 7.560 1.00 93.88 106 LEU A N 1
ATOM 815 C CA . LEU A 1 106 ? -2.089 1.196 6.142 1.00 93.88 106 LEU A CA 1
ATOM 816 C C . LEU A 1 106 ? -1.247 2.352 5.586 1.00 93.88 106 LEU A C 1
ATOM 818 O O . LEU A 1 106 ? -0.308 2.120 4.837 1.00 93.88 106 LEU A O 1
ATOM 822 N N . LEU A 1 107 ? -1.572 3.600 5.931 1.00 93.62 107 LEU A N 1
ATOM 823 C CA . LEU A 1 107 ? -0.793 4.755 5.479 1.00 93.62 107 LEU A CA 1
ATOM 824 C C . LEU A 1 107 ? 0.635 4.732 6.026 1.00 93.62 107 LEU A C 1
ATOM 826 O O . LEU A 1 107 ? 1.556 4.997 5.262 1.00 93.62 107 LEU A O 1
ATOM 830 N N . THR A 1 108 ? 0.812 4.382 7.302 1.00 95.00 108 THR A N 1
ATOM 831 C CA . THR A 1 108 ? 2.139 4.200 7.903 1.00 95.00 108 THR A CA 1
ATOM 832 C C . THR A 1 108 ? 2.923 3.111 7.177 1.00 95.00 108 THR A C 1
ATOM 834 O O . THR A 1 108 ? 4.046 3.364 6.764 1.00 95.00 108 THR A O 1
ATOM 837 N N . PHE A 1 109 ? 2.305 1.957 6.910 1.00 96.19 109 PHE A N 1
ATOM 838 C CA . PHE A 1 109 ? 2.930 0.891 6.125 1.00 96.19 109 PHE A CA 1
ATOM 839 C C . PHE A 1 109 ? 3.366 1.363 4.730 1.00 96.19 109 PHE A C 1
ATOM 841 O O . PHE A 1 109 ? 4.503 1.135 4.327 1.00 96.19 109 PHE A O 1
ATOM 848 N N . LEU A 1 110 ? 2.486 2.044 3.987 1.00 95.12 110 LEU A N 1
ATOM 849 C CA . LEU A 1 110 ? 2.803 2.542 2.643 1.00 95.12 110 LEU A CA 1
ATOM 850 C C . LEU A 1 110 ? 3.931 3.583 2.659 1.00 95.12 110 LEU A C 1
ATOM 852 O O . LEU A 1 110 ? 4.693 3.678 1.700 1.00 95.12 110 LEU A O 1
ATOM 856 N N . GLU A 1 111 ? 4.013 4.390 3.713 1.00 94.81 111 GLU A N 1
ATOM 857 C CA . GLU A 1 111 ? 5.069 5.386 3.884 1.00 94.81 111 GLU A CA 1
ATOM 858 C C . GLU A 1 111 ? 6.414 4.725 4.216 1.00 94.81 111 GLU A C 1
ATOM 860 O O . GLU A 1 111 ? 7.405 5.022 3.554 1.00 94.81 111 GLU A O 1
ATOM 865 N N . GLU A 1 112 ? 6.438 3.784 5.166 1.00 95.75 112 GLU A N 1
ATOM 866 C CA . GLU A 1 112 ? 7.645 3.056 5.593 1.00 95.75 112 GLU A CA 1
ATOM 867 C C . GLU A 1 112 ? 8.236 2.176 4.485 1.00 95.75 112 GLU A C 1
ATOM 869 O O . GLU A 1 112 ? 9.452 2.056 4.372 1.00 95.75 112 GLU A O 1
ATOM 874 N N . THR A 1 113 ? 7.385 1.599 3.636 1.00 94.56 113 THR A N 1
ATOM 875 C CA . THR A 1 113 ? 7.793 0.757 2.495 1.00 94.56 113 THR A CA 1
ATOM 876 C C . THR A 1 113 ? 8.097 1.555 1.225 1.00 94.56 113 THR A C 1
ATOM 878 O O . THR A 1 113 ? 8.427 0.979 0.194 1.00 94.56 113 THR A O 1
ATOM 881 N N . GLY A 1 114 ? 7.922 2.881 1.241 1.00 93.69 114 GLY A N 1
ATOM 882 C CA . GLY A 1 114 ? 8.074 3.731 0.055 1.00 93.69 114 GLY A CA 1
ATOM 883 C C . GLY A 1 114 ? 6.970 3.571 -1.004 1.00 93.69 114 GLY A C 1
ATOM 884 O O . GLY A 1 114 ? 6.922 4.351 -1.961 1.00 93.69 114 GLY A O 1
ATOM 885 N N . LEU A 1 115 ? 6.030 2.637 -0.816 1.00 93.44 115 LEU A N 1
ATOM 886 C CA . LEU A 1 115 ? 4.914 2.365 -1.729 1.00 93.44 115 LEU A CA 1
ATOM 887 C C . LEU A 1 115 ? 3.974 3.562 -1.922 1.00 93.44 115 LEU A C 1
ATOM 889 O O . LEU A 1 115 ? 3.297 3.682 -2.944 1.00 93.44 115 LEU A O 1
ATOM 893 N N . LEU A 1 116 ? 3.942 4.484 -0.961 1.00 92.38 116 LEU A N 1
ATOM 894 C CA . LEU A 1 116 ? 3.139 5.702 -1.030 1.00 92.38 116 LEU A CA 1
ATOM 895 C C . LEU A 1 116 ? 3.492 6.589 -2.233 1.00 92.38 116 LEU A C 1
ATOM 897 O O . LEU A 1 116 ? 2.661 7.374 -2.687 1.00 92.38 116 LEU A O 1
ATOM 901 N N . TRP A 1 117 ? 4.714 6.478 -2.747 1.00 87.12 117 TRP A N 1
ATOM 902 C CA . TRP A 1 117 ? 5.201 7.304 -3.849 1.00 87.12 117 TRP A CA 1
ATOM 903 C C . TRP A 1 117 ? 5.239 6.554 -5.185 1.00 87.12 117 TRP A C 1
ATOM 905 O O . TRP A 1 117 ? 5.340 7.206 -6.224 1.00 87.12 117 TRP A O 1
ATOM 915 N N . SER A 1 118 ? 5.120 5.221 -5.165 1.00 85.75 118 SER A N 1
ATOM 916 C CA . SER A 1 118 ? 5.195 4.360 -6.352 1.00 85.75 118 SER A CA 1
ATOM 917 C C . SER A 1 118 ? 3.836 3.848 -6.855 1.00 85.75 118 SER A C 1
ATOM 919 O O . SER A 1 118 ? 3.709 3.578 -8.048 1.00 85.75 118 SER A O 1
ATOM 921 N N . LEU A 1 119 ? 2.813 3.749 -5.992 1.00 88.69 119 LEU A N 1
ATOM 922 C CA . LEU A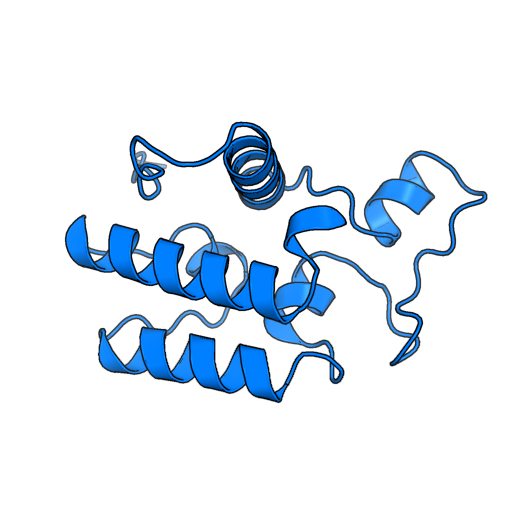 1 119 ? 1.467 3.238 -6.331 1.00 88.69 119 LEU A CA 1
ATOM 923 C C . LEU A 1 119 ? 0.496 4.286 -6.887 1.00 88.69 119 LEU A C 1
ATOM 925 O O . LEU A 1 119 ? 0.605 5.484 -6.559 1.00 88.69 119 LEU A O 1
#

Secondary structure (DSSP, 8-state):
----PPPPPPTT--HHHHHHHHHHHHT----HHHHHHH-TTS--B-TTT-SB--HHIIIII-GGGHHHHHHHHHHHHHTT----SHHHHHS--S-HHHHHHHHHHHHHHHHHTSHHHH-

Organism: Ixodes ricinus (NCBI:txid34613)

pLDDT: mean 90.01, std 8.9, range [42.34, 96.81]

Sequence (119 aa):
AAGDRPARLPRNTSRQVAAVVHRVRTGCALTPTRLHHLRRDVDPYCETCGEWANLDHLLLACEEHDDARAAMMASLAAMGLPCNTTEELLRPRGDRRKKDQALKALLTFLEETGLLWSL

Radius of gyration: 14.27 Å; chains: 1; bounding box: 39×30×41 Å

Foldseek 3Di:
DPDPDFADDPPPDDPLLVVQLVCLLVQNHQWQLVVCVVPVPGDQADPPPRHRRGSFCLQANPPLLVVLNVVLQVQLVVLVFRQNGSNCLSGPDDDNVSRNSSVVSVSSSCVVSVVSVRD

=== Feature glossary ===
The record interleaves many kinds of information about one protein. Here is each kind framed as the question it answers.

Q: What does the local fold look like, residue by residue?
A: The Foldseek 3Di string encodes local tertiary geometry as a 20-letter alphabet — one character per residue — derived from the relative positions of nearby Cα atoms. Unlike the amino-acid sequence, 3Di is a direct function of the 3D structure, so two proteins with the same fold have similar 3Di strings even at low sequence identity.

Q: Which residues are in helices, strands, or loops?
A: The SS8 string is DSSP's per-residue secondary-structure call. α-helix (H) means an i→i+4 H-bond ladder; β-strand (E) means the residue participates in a β-sheet; 3₁₀ (G) and π (I) are tighter and wider helices; T/S are turns/bends; '-' is loop.

Q: How big and how compact is the whole molecule?
A: Radius of gyration (Rg) is the root-mean-square distance of Cα atoms from their centroid — a single number for overall size and compactness. A globular d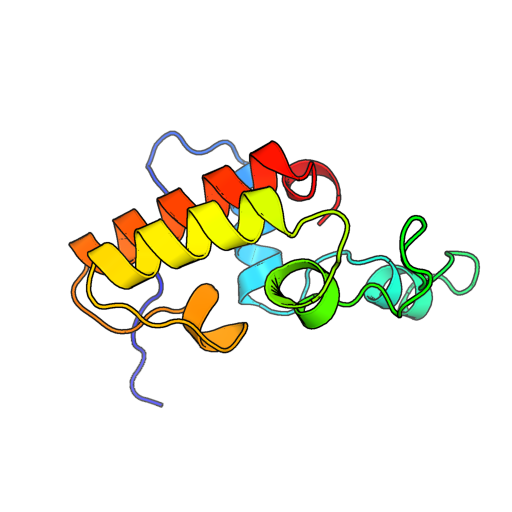omain of N residues has Rg ≈ 2.2·N^0.38 Å; an extended or disordered chain has a much larger Rg. The Cα contact count is the number of residue pairs whose Cα atoms are within 8 Å and are more than four positions apart in sequence — a standard proxy for tertiary packing density. The bounding box is the smallest axis-aligned box enclosing all Cα atoms.

Q: Where is each backbone atom in 3D?
A: Structure coordinates are given as an mmCIF _atom_site loop: one row per atom with element, residue name, chain id, sequence number, and x/y/z position in Å. Only the four main-chain atoms per residue are included here; side chains are omitted to keep the record compact.

Q: What is the amino-acid chain?
A: Primary structure: the covalent order of the twenty standard amino acids along the backbone. Two proteins with the same sequence will (almost always) fold to the same structure; two with 30% identity often share a fold but not the details.

Q: What if only a Cα trace is available?
A: Three-state secondary structure (P-SEA) collapses the eight DSSP classes into helix (a), strand (b), and coil (c). P-SEA assigns these from Cα geometry alone — distances and angles — without requiring backbone oxygens, so it works on any Cα trace.

Q: What family and function is it annotated with?
A: Database cross-references. InterPro integrates a dozen domain/family signature databases into unified entries with residue-range hits. GO terms attach function/process/location labels with evidence codes. CATH codes position the fold in a four-level structural taxonomy. Organism is the NCBI-taxonomy species name.

Q: How confident is the AlphaFold model at each residue?
A: pLDDT is the predicted lDDT-Cα score: AlphaFold's confidence that the local environment of each residue (all inter-atomic distances within 15 Å) is correctly placed. It is a per-residue number between 0 and 100, with higher meaning more reliable.

Q: How mobile is each atom in the crystal?
A: B-factor (Debye–Waller factor) reflects atomic displacement in the crystal lattice. It is an experimental observable (units Å²), not a prediction; low values mean the atom is pinned down, high values mean it moves or is heterogeneous across the crystal.

Q: Which residues are buried vs exposed?
A: SASA measures how much of the protein is reachable by solvent. It is computed by rolling a water-sized probe over the atomic surface and summing the exposed area (Å²). Per-residue SASA distinguishes core (buried, low SASA) from surface (exposed, high SASA) residues; total SASA is a whole-molecule size measure.

Q: What do the diagnostic plots show?
A: Plot images: a contact map (which residues are close in 3D, as an N×N binary image), a Ramachandran scatter (backbone torsion angles, revealing secondary-structure composition at a glance), and — for AlphaFold structures — a PAE heatmap (pairwise prediction confidence).

Q: What known structures does this most resemble?
A: The Foldseek neighbor list gives the closest experimentally determined structures in the PDB, ranked by structural alignment. TM-score near 1 means near-identical fold; near 0.3 means only rough topology match. This is how one finds what a novel AlphaFold prediction most resembles in the solved-structure universe.

Q: Are the domains correctly placed relative to each other?
A: Predicted aligned error is AlphaFold's pairwise confidence. Unlike pLDDT (per-residue), PAE is per-residue-pair and captures whether two parts of the structure are correctly placed relative to each other. Units are ångströms of expected positional error.

Q: What do the rendered images show?
A: Structure images are PyMOL renders from six orthogonal camera directions. Cartoon representation draws helices as coils and strands as arrows; sticks shows the backbone as bonds; surface shows the solvent-excluded envelope. Rainbow coloring maps sequence position to hue (blue→red, N→C); chain coloring assigns a distinct color per polypeptide.

Q: What are the backbone torsion angles?
A: φ (phi) and ψ (psi) are the two rotatable backbone dihedrals per residue: φ is the C(i-1)–N–Cα–C torsion, ψ is the N–Cα–C–N(i+1) torsion, both in degrees on (−180°, 180°]. α-helical residues cluster near (−60°, −45°); β-strand residues near (−120°, +130°). A Ramachandran plot is simply a scatter of (φ, ψ) for every residue.